Protein AF-G9ZC56-F1 (afdb_monomer_lite)

Radius of gyration: 15.52 Å; chains: 1; bounding box: 36×35×51 Å

Organism: NCBI:txid797473

Structure (mmCIF, N/CA/C/O backbone):
data_AF-G9ZC56-F1
#
_entry.id   AF-G9ZC56-F1
#
loop_
_atom_site.group_PDB
_atom_site.id
_atom_site.type_symbol
_atom_site.label_atom_id
_atom_site.label_alt_id
_atom_site.label_comp_id
_atom_site.label_asym_id
_atom_site.label_entity_id
_atom_site.label_seq_id
_atom_site.pdbx_PDB_ins_code
_atom_site.Cartn_x
_atom_site.Cartn_y
_atom_site.Cartn_z
_atom_site.occupancy
_atom_site.B_iso_or_equiv
_atom_site.auth_seq_id
_atom_site.auth_comp_id
_atom_site.auth_asym_id
_atom_site.auth_atom_id
_atom_site.pdbx_PDB_model_num
ATOM 1 N N . MET A 1 1 ? -3.357 -10.637 0.382 1.00 84.56 1 MET A N 1
ATOM 2 C CA . MET A 1 1 ? -2.691 -9.430 0.891 1.00 84.56 1 MET A CA 1
ATOM 3 C C . MET A 1 1 ? -3.566 -8.723 1.921 1.00 84.56 1 MET A C 1
ATOM 5 O O . MET A 1 1 ? -4.708 -8.397 1.611 1.00 84.56 1 MET A O 1
ATOM 9 N N . TYR A 1 2 ? -3.079 -8.550 3.147 1.00 83.69 2 TYR A N 1
ATOM 10 C CA . TYR A 1 2 ? -3.787 -7.858 4.238 1.00 83.69 2 TYR A CA 1
ATOM 11 C C . TYR A 1 2 ? -2.791 -7.139 5.149 1.00 83.69 2 TYR A C 1
ATOM 13 O O . TYR A 1 2 ? -1.591 -7.355 5.037 1.00 83.69 2 TYR A O 1
ATOM 21 N N . ILE A 1 3 ? -3.277 -6.309 6.067 1.00 83.19 3 ILE A N 1
ATOM 22 C CA . ILE A 1 3 ? -2.453 -5.613 7.064 1.00 83.19 3 ILE A CA 1
ATOM 23 C C . ILE A 1 3 ? -2.855 -6.098 8.456 1.00 83.19 3 ILE A C 1
ATOM 25 O O . ILE A 1 3 ? -4.044 -6.148 8.779 1.00 83.19 3 ILE A O 1
ATOM 29 N N . VAL A 1 4 ? -1.878 -6.453 9.292 1.00 78.81 4 VAL A N 1
ATOM 30 C CA . VAL A 1 4 ? -2.135 -6.775 10.704 1.00 78.81 4 VAL A CA 1
ATOM 31 C C . VAL A 1 4 ? -2.285 -5.475 11.483 1.00 78.81 4 VAL A C 1
ATOM 33 O O . VAL A 1 4 ? -1.416 -4.603 11.445 1.00 78.81 4 VAL A O 1
ATOM 36 N N . LYS A 1 5 ? -3.402 -5.332 12.196 1.00 67.00 5 LYS A N 1
ATOM 37 C CA . LYS A 1 5 ? -3.713 -4.128 12.962 1.00 67.00 5 LYS A CA 1
ATOM 38 C C . LYS A 1 5 ? -2.861 -4.076 14.238 1.00 67.00 5 LYS A C 1
ATOM 40 O O . LYS A 1 5 ? -3.243 -4.650 15.250 1.00 67.00 5 LYS A O 1
ATOM 45 N N . ASN A 1 6 ? -1.751 -3.340 14.201 1.00 60.81 6 ASN A N 1
ATOM 46 C CA . ASN A 1 6 ? -0.929 -2.998 15.373 1.00 60.81 6 ASN A CA 1
ATOM 47 C C . ASN A 1 6 ? -1.071 -1.507 15.730 1.00 60.81 6 ASN A C 1
ATOM 49 O O . ASN A 1 6 ? -0.083 -0.792 15.851 1.00 60.81 6 ASN A O 1
ATOM 53 N N . PHE A 1 7 ? -2.305 -1.007 15.850 1.00 59.94 7 PHE A N 1
ATOM 54 C CA . PHE A 1 7 ? -2.527 0.357 16.339 1.00 59.94 7 PHE A CA 1
ATOM 55 C C . PHE A 1 7 ? -2.753 0.338 17.845 1.00 59.94 7 PHE A C 1
ATOM 57 O O . PHE A 1 7 ? -3.707 -0.287 18.315 1.00 59.94 7 PHE A O 1
ATOM 64 N N . ASP A 1 8 ? -1.932 1.076 18.586 1.00 54.84 8 ASP A N 1
ATOM 65 C CA . ASP A 1 8 ? -2.245 1.416 19.968 1.00 54.84 8 ASP A CA 1
ATOM 66 C C . ASP A 1 8 ? -3.509 2.289 20.020 1.00 54.84 8 ASP A C 1
ATOM 68 O O . ASP A 1 8 ? -3.801 3.067 19.107 1.00 54.84 8 ASP A O 1
ATOM 72 N N . ALA A 1 9 ? -4.273 2.177 21.112 1.00 49.00 9 ALA A N 1
ATOM 73 C CA . ALA A 1 9 ? -5.571 2.836 21.315 1.00 49.00 9 ALA A CA 1
ATOM 74 C C . ALA A 1 9 ? -5.559 4.377 21.148 1.00 49.00 9 ALA A C 1
ATOM 76 O O . ALA A 1 9 ? -6.615 5.000 21.061 1.00 49.00 9 ALA A O 1
ATOM 77 N N . ILE A 1 10 ? -4.374 4.984 21.073 1.00 45.09 10 ILE A N 1
ATOM 78 C CA . ILE A 1 10 ? -4.129 6.420 20.895 1.00 45.09 10 ILE A CA 1
ATOM 79 C C . ILE A 1 10 ? -4.442 6.884 19.453 1.00 45.09 10 ILE A C 1
ATOM 81 O O . ILE A 1 10 ? -4.773 8.047 19.240 1.00 45.09 10 ILE A O 1
ATOM 85 N N . LEU A 1 11 ? -4.450 5.979 18.465 1.00 53.94 11 LEU A N 1
ATOM 86 C CA . LEU A 1 11 ? -4.658 6.300 17.041 1.00 53.94 11 LEU A CA 1
ATOM 87 C C . LEU A 1 11 ? -6.128 6.238 16.579 1.00 53.94 11 LEU A C 1
ATOM 89 O O . LEU A 1 11 ? -6.405 6.358 15.388 1.00 53.94 11 LEU A O 1
ATOM 93 N N . PHE A 1 12 ? -7.092 6.050 17.485 1.00 54.91 12 PHE A N 1
ATOM 94 C CA . PHE A 1 12 ? -8.497 5.775 17.133 1.00 54.91 12 PHE A CA 1
ATOM 95 C C . PHE A 1 12 ? -9.161 6.811 16.190 1.00 54.91 12 PHE A C 1
ATOM 97 O O . PHE A 1 12 ? -9.850 6.393 15.259 1.00 54.91 12 PHE A O 1
ATOM 104 N N . PRO A 1 13 ? -8.942 8.138 16.330 1.00 57.38 13 PRO A N 1
ATOM 105 C CA . PRO A 1 13 ? -9.492 9.121 15.389 1.00 57.38 13 PRO A CA 1
ATOM 106 C C . PRO A 1 13 ? -8.860 9.035 13.991 1.00 57.38 13 PRO A C 1
ATOM 108 O O . PRO A 1 13 ? -9.555 9.166 12.986 1.00 57.38 13 PRO A O 1
ATOM 111 N N . MET A 1 14 ? -7.551 8.770 13.923 1.00 63.97 14 MET A N 1
ATOM 112 C CA . MET A 1 14 ? -6.813 8.589 12.666 1.00 63.97 14 MET A CA 1
ATOM 113 C C . MET A 1 14 ? -7.186 7.273 11.979 1.00 63.97 14 MET A C 1
ATOM 115 O O . MET A 1 14 ? -7.255 7.207 10.754 1.00 63.97 14 MET A O 1
ATOM 119 N N . ALA A 1 15 ? -7.506 6.241 12.763 1.00 67.75 15 ALA A N 1
ATOM 120 C CA . ALA A 1 15 ? -8.012 4.978 12.249 1.00 67.75 15 ALA A CA 1
ATOM 121 C C . ALA A 1 15 ? -9.344 5.161 11.502 1.00 67.75 15 ALA A C 1
ATOM 123 O O . ALA A 1 15 ? -9.521 4.552 10.454 1.00 67.75 15 ALA A O 1
ATOM 124 N N . ASN A 1 16 ? -10.251 6.028 11.968 1.00 74.88 16 ASN A N 1
ATOM 125 C CA . ASN A 1 16 ? -11.492 6.305 11.233 1.00 74.88 16 ASN A CA 1
ATOM 126 C C . ASN A 1 16 ? -11.216 6.998 9.896 1.00 74.88 16 ASN A C 1
ATOM 128 O O . ASN A 1 16 ? -11.748 6.568 8.876 1.00 74.88 16 ASN A O 1
ATOM 132 N N . PHE A 1 17 ? -10.324 7.996 9.871 1.00 81.31 17 PHE A N 1
ATOM 133 C CA . PHE A 1 17 ? -9.919 8.640 8.618 1.00 81.31 17 PHE A CA 1
ATOM 134 C C . PHE A 1 17 ? -9.361 7.621 7.614 1.00 81.31 17 PHE A C 1
ATOM 136 O O . PHE A 1 17 ? -9.774 7.611 6.455 1.00 81.31 17 PHE A O 1
ATOM 143 N N . LEU A 1 18 ? -8.476 6.729 8.070 1.00 82.88 18 LEU A N 1
ATOM 144 C CA . LEU A 1 18 ? -7.904 5.658 7.253 1.00 82.88 18 LEU A CA 1
ATOM 145 C C . LEU A 1 18 ? -8.962 4.700 6.680 1.00 82.88 18 LEU A C 1
ATOM 147 O O . LEU A 1 18 ? -8.798 4.203 5.572 1.00 82.88 18 LEU A O 1
ATOM 151 N N . LEU A 1 19 ? -10.028 4.425 7.433 1.00 84.50 19 LEU A N 1
ATOM 152 C CA . LEU A 1 19 ? -11.068 3.458 7.063 1.00 84.50 19 LEU A CA 1
ATOM 153 C C . LEU A 1 19 ? -12.199 4.055 6.215 1.00 84.50 19 LEU A C 1
ATOM 155 O O . LEU A 1 19 ? -12.881 3.320 5.501 1.00 84.50 19 LEU A O 1
ATOM 159 N N . GLU A 1 20 ? -12.424 5.364 6.305 1.00 85.69 20 GLU A N 1
ATOM 160 C CA . GLU A 1 20 ? -13.492 6.071 5.586 1.00 85.69 20 GLU A CA 1
ATOM 161 C C . GLU A 1 20 ? -12.997 6.730 4.291 1.00 85.69 20 GLU A C 1
ATOM 163 O O . GLU A 1 20 ? -13.796 7.044 3.403 1.00 85.69 20 GLU A O 1
ATOM 168 N N . THR A 1 21 ? -11.682 6.916 4.154 1.00 89.06 21 THR A N 1
ATOM 169 C CA . THR A 1 21 ? -11.077 7.591 3.003 1.00 89.06 21 THR A CA 1
ATOM 170 C C . THR A 1 21 ? -10.657 6.589 1.934 1.00 89.06 21 THR A C 1
ATOM 172 O O . THR A 1 21 ? -9.984 5.595 2.198 1.00 89.06 21 THR A O 1
ATOM 175 N N . LYS A 1 22 ? -11.027 6.876 0.684 1.00 93.44 22 LYS A N 1
ATOM 176 C CA . LYS A 1 22 ? -10.544 6.134 -0.485 1.00 93.44 22 LYS A CA 1
ATOM 177 C C . LYS A 1 22 ? -9.306 6.800 -1.065 1.00 93.44 22 LYS A C 1
ATOM 179 O O . LYS A 1 22 ? -9.230 8.026 -1.084 1.00 93.44 22 LYS A O 1
ATOM 184 N N . TYR A 1 23 ? -8.412 5.985 -1.619 1.00 94.00 23 TYR A N 1
ATOM 185 C CA . TYR A 1 23 ? -7.246 6.433 -2.386 1.00 94.00 23 TYR A CA 1
ATOM 186 C C . TYR A 1 23 ? -6.330 7.374 -1.599 1.00 94.00 23 TYR A C 1
ATOM 188 O O . TYR A 1 23 ? -5.914 8.423 -2.088 1.00 94.00 23 TYR A O 1
ATOM 196 N N . ILE A 1 24 ? -6.034 6.992 -0.361 1.00 93.81 24 ILE A N 1
ATOM 197 C CA . ILE A 1 24 ? -5.149 7.729 0.531 1.00 93.81 24 ILE A CA 1
ATOM 198 C C . ILE A 1 24 ? -3.738 7.695 -0.069 1.00 93.81 24 ILE A C 1
ATOM 200 O O . ILE A 1 24 ? -3.220 6.599 -0.303 1.00 93.81 24 ILE A O 1
ATOM 204 N N . PRO A 1 25 ? -3.109 8.857 -0.313 1.00 94.50 25 PRO A N 1
ATOM 205 C CA . PRO A 1 25 ? -1.721 8.928 -0.742 1.00 94.50 25 PRO A CA 1
ATOM 206 C C . PRO A 1 25 ? -0.783 8.274 0.271 1.00 94.50 25 PRO A C 1
ATOM 208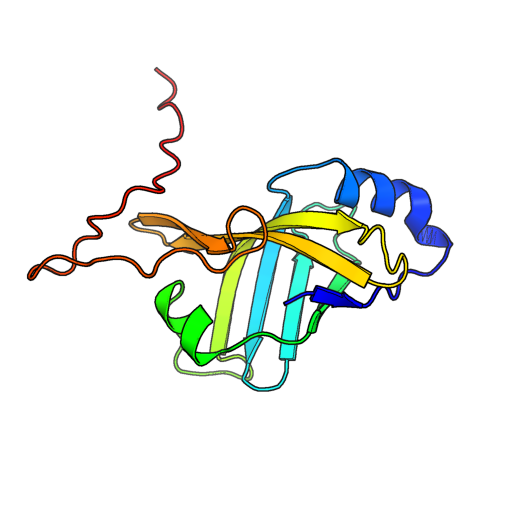 O O . PRO A 1 25 ? -0.823 8.552 1.476 1.00 94.50 25 PRO A O 1
ATOM 211 N N . CYS A 1 26 ? 0.062 7.387 -0.229 1.00 94.81 26 CYS A N 1
ATOM 212 C CA . CYS A 1 26 ? 1.020 6.645 0.562 1.00 94.81 26 CYS A CA 1
ATOM 213 C C . CYS A 1 26 ? 2.299 6.391 -0.233 1.00 94.81 26 CYS A C 1
ATOM 215 O O . CYS A 1 26 ? 2.391 6.658 -1.425 1.00 94.81 26 CYS A O 1
ATOM 217 N N . PHE A 1 27 ? 3.293 5.844 0.442 1.00 94.88 27 PHE A N 1
ATOM 218 C CA . PHE A 1 27 ? 4.558 5.445 -0.133 1.00 94.88 27 PHE A CA 1
ATOM 219 C C . PHE A 1 27 ? 4.825 3.991 0.236 1.00 94.88 27 PHE A C 1
ATOM 221 O O . PHE A 1 27 ? 4.779 3.619 1.414 1.00 94.88 27 PHE A O 1
ATOM 228 N N . CYS A 1 28 ? 5.082 3.169 -0.775 1.00 94.62 28 CYS A N 1
ATOM 229 C CA . CYS A 1 28 ? 5.308 1.741 -0.617 1.00 94.62 28 CYS A CA 1
ATOM 230 C C . CYS A 1 28 ? 6.798 1.412 -0.713 1.00 94.62 28 CYS A C 1
ATOM 232 O O . CYS A 1 28 ? 7.488 1.858 -1.634 1.00 94.62 28 CYS A O 1
ATOM 234 N N . LYS A 1 29 ? 7.279 0.589 0.224 1.00 93.88 29 LYS A N 1
ATOM 235 C CA . LYS A 1 29 ? 8.609 -0.032 0.184 1.00 93.88 29 LYS A CA 1
ATOM 236 C C . LYS A 1 29 ? 8.449 -1.541 0.213 1.00 93.88 29 LYS A C 1
ATOM 238 O O . LYS A 1 29 ? 7.842 -2.071 1.143 1.00 93.88 29 LYS A O 1
ATOM 243 N N . ILE A 1 30 ? 8.975 -2.228 -0.797 1.00 92.69 30 ILE A N 1
ATOM 244 C CA . ILE A 1 30 ? 8.760 -3.672 -0.960 1.00 92.69 30 ILE A CA 1
ATOM 245 C C . ILE A 1 30 ? 10.080 -4.377 -1.250 1.00 92.69 30 ILE A C 1
ATOM 247 O O . ILE A 1 30 ? 10.915 -3.895 -2.016 1.00 92.69 30 ILE A O 1
ATOM 251 N N . ARG A 1 31 ? 10.281 -5.512 -0.589 1.00 91.44 31 ARG A N 1
ATOM 252 C CA . ARG A 1 31 ? 11.362 -6.479 -0.800 1.00 91.44 31 ARG A CA 1
ATOM 253 C C . ARG A 1 31 ? 10.807 -7.889 -0.517 1.00 91.44 31 ARG A C 1
ATOM 255 O O . ARG A 1 31 ? 9.707 -7.982 0.026 1.00 91.44 31 ARG A O 1
ATOM 262 N N . PRO A 1 32 ? 11.534 -8.980 -0.819 1.00 88.94 32 PRO A N 1
ATOM 263 C CA . PRO A 1 32 ? 10.967 -10.335 -0.793 1.00 88.94 32 PRO A CA 1
ATOM 264 C C . PRO A 1 32 ? 10.262 -10.758 0.506 1.00 88.94 32 PRO A C 1
ATOM 266 O O . PRO A 1 32 ? 9.278 -11.484 0.455 1.00 88.94 32 PRO A O 1
ATOM 269 N N . ASP A 1 33 ? 10.738 -10.305 1.665 1.00 90.44 33 ASP A N 1
ATOM 270 C CA . ASP A 1 33 ? 10.219 -10.669 2.991 1.00 90.44 33 ASP A CA 1
ATOM 271 C C . ASP A 1 33 ? 9.429 -9.544 3.679 1.00 90.44 33 ASP A C 1
ATOM 273 O O . ASP A 1 33 ? 9.011 -9.710 4.825 1.00 90.44 33 ASP A O 1
ATOM 277 N N . LYS A 1 34 ? 9.285 -8.369 3.048 1.00 93.75 34 LYS A N 1
ATOM 278 C CA . LYS A 1 34 ? 8.714 -7.194 3.715 1.00 93.75 34 LYS A CA 1
ATOM 279 C C . LYS A 1 34 ? 8.039 -6.230 2.747 1.00 93.75 34 LYS A C 1
ATOM 281 O O . LYS A 1 34 ? 8.644 -5.812 1.761 1.00 93.75 34 LYS A O 1
ATOM 286 N N . PHE A 1 35 ? 6.830 -5.805 3.097 1.00 94.56 35 PHE A N 1
ATOM 287 C CA . PHE A 1 35 ? 6.102 -4.739 2.420 1.00 94.56 35 PHE A CA 1
ATOM 288 C C . PHE A 1 35 ? 5.609 -3.738 3.470 1.00 94.56 35 PHE A C 1
ATOM 290 O O . PHE A 1 35 ? 4.762 -4.052 4.302 1.00 94.56 35 PHE A O 1
ATOM 297 N N . GLU A 1 36 ? 6.162 -2.527 3.428 1.00 94.94 36 GLU A N 1
ATOM 298 C CA . GLU A 1 36 ? 5.743 -1.393 4.246 1.00 94.94 36 GLU A CA 1
ATOM 299 C C . GLU A 1 36 ? 4.938 -0.366 3.443 1.00 94.94 36 GLU A C 1
ATOM 301 O O . GLU A 1 36 ? 5.272 -0.043 2.299 1.00 94.94 36 GLU A O 1
ATOM 306 N N . VAL A 1 37 ? 3.917 0.197 4.088 1.00 93.81 37 VAL A N 1
ATOM 307 C CA . VAL A 1 37 ? 3.148 1.350 3.607 1.00 93.81 37 VAL A CA 1
ATOM 308 C C . VAL A 1 37 ? 3.259 2.466 4.638 1.00 93.81 37 VAL A C 1
ATOM 310 O O . VAL A 1 37 ? 2.841 2.292 5.781 1.00 93.81 37 VAL A O 1
ATOM 313 N N . SER A 1 38 ? 3.798 3.612 4.236 1.00 93.06 38 SER A N 1
ATOM 314 C CA . SER A 1 38 ? 3.802 4.850 5.028 1.00 93.06 38 SER A CA 1
ATOM 315 C C . SER A 1 38 ? 2.928 5.900 4.357 1.00 93.06 38 SER A C 1
ATOM 317 O O . SER A 1 38 ? 2.825 5.910 3.134 1.00 93.06 38 SER A O 1
ATOM 319 N N . PHE A 1 39 ? 2.315 6.801 5.112 1.00 91.19 39 PHE A N 1
ATOM 320 C CA . PHE A 1 39 ? 1.431 7.821 4.543 1.00 91.19 39 PHE A CA 1
ATOM 321 C C . PHE A 1 39 ? 2.166 9.137 4.300 1.00 91.19 39 PHE A C 1
ATOM 323 O O . PHE A 1 39 ? 3.053 9.507 5.061 1.00 91.19 39 PHE A O 1
ATOM 330 N N . THR A 1 40 ? 1.787 9.850 3.238 1.00 85.25 40 THR A N 1
ATOM 331 C CA . THR A 1 40 ? 2.381 11.157 2.888 1.00 85.25 40 THR A CA 1
ATOM 332 C C . THR A 1 40 ? 1.553 12.336 3.405 1.00 85.25 40 THR A C 1
ATOM 334 O O . THR A 1 40 ? 1.817 13.478 3.047 1.00 85.25 40 THR A O 1
ATOM 337 N N . ILE A 1 41 ? 0.500 12.061 4.178 1.00 85.00 41 ILE A N 1
ATOM 338 C CA . ILE A 1 41 ? -0.337 13.069 4.828 1.00 85.00 41 ILE A CA 1
ATOM 339 C C . ILE A 1 41 ? 0.222 13.293 6.231 1.00 85.00 41 ILE A C 1
ATOM 341 O O . ILE A 1 41 ? 0.320 12.328 6.986 1.00 85.00 41 ILE A O 1
ATOM 345 N N . ASP A 1 42 ? 0.494 14.548 6.596 1.00 82.44 42 ASP A N 1
ATOM 346 C CA . ASP A 1 42 ? 1.103 14.939 7.879 1.00 82.44 42 ASP A CA 1
ATOM 347 C C . ASP A 1 42 ? 0.429 14.279 9.092 1.00 82.44 42 ASP A C 1
ATOM 349 O O . ASP A 1 42 ? 1.087 13.769 9.989 1.00 82.44 42 ASP A O 1
ATOM 353 N N . SER A 1 43 ? -0.906 14.197 9.108 1.00 80.06 43 SER A N 1
ATOM 354 C CA . SER A 1 43 ? -1.645 13.590 10.224 1.00 80.06 43 SER A CA 1
ATOM 355 C C . SER A 1 43 ? -1.465 12.075 10.366 1.00 80.06 43 SER A C 1
ATOM 357 O O . SER A 1 43 ? -2.020 11.495 11.291 1.00 80.06 43 SER A O 1
ATOM 359 N N . LEU A 1 44 ? -0.787 11.416 9.429 1.00 81.62 44 LEU A N 1
ATOM 360 C CA . LEU A 1 44 ? -0.580 9.969 9.381 1.00 81.62 44 LEU A CA 1
ATOM 361 C C . LEU A 1 44 ? 0.903 9.597 9.230 1.00 81.62 44 LEU A C 1
ATOM 363 O O . LEU A 1 44 ? 1.205 8.417 9.060 1.00 81.62 44 LEU A O 1
ATOM 367 N N . GLU A 1 45 ? 1.823 10.566 9.266 1.00 80.31 45 GLU A N 1
ATOM 368 C CA . GLU A 1 45 ? 3.241 10.353 8.937 1.00 80.31 45 GLU A CA 1
ATOM 369 C C . GLU A 1 45 ? 3.944 9.361 9.881 1.00 80.31 45 GLU A C 1
ATOM 371 O O . GLU A 1 45 ? 4.848 8.635 9.471 1.00 80.31 45 GLU A O 1
ATOM 376 N N . GLU A 1 46 ? 3.486 9.273 11.134 1.00 81.69 46 GLU A N 1
ATOM 377 C CA . GLU A 1 46 ? 4.009 8.337 12.138 1.00 81.69 46 GLU A CA 1
ATOM 378 C C . GLU A 1 46 ? 3.493 6.899 11.948 1.00 81.69 46 GLU A C 1
ATOM 380 O O . GLU A 1 46 ? 3.962 5.968 12.608 1.00 81.69 46 GLU A O 1
ATOM 385 N N . ILE A 1 47 ? 2.523 6.690 11.054 1.00 83.94 47 ILE A N 1
ATOM 386 C CA . ILE A 1 47 ? 1.917 5.385 10.814 1.00 83.94 47 ILE A CA 1
ATOM 387 C C . ILE A 1 47 ? 2.661 4.657 9.694 1.00 83.94 47 ILE A C 1
ATOM 389 O O . ILE A 1 47 ? 2.642 5.064 8.531 1.00 83.94 47 ILE A O 1
ATOM 393 N N . VAL A 1 48 ? 3.222 3.498 10.041 1.00 88.69 48 VAL A N 1
ATOM 394 C CA . VAL A 1 48 ? 3.770 2.533 9.084 1.00 88.69 48 VAL A CA 1
ATOM 395 C C . VAL A 1 48 ? 3.019 1.216 9.217 1.00 88.69 48 VAL A C 1
ATOM 397 O O . VAL A 1 48 ? 2.961 0.621 10.294 1.00 88.69 48 VAL A O 1
ATOM 400 N N . LEU A 1 49 ? 2.436 0.752 8.116 1.00 90.12 49 LEU A N 1
ATOM 401 C CA . LEU A 1 49 ? 1.691 -0.500 8.052 1.00 90.12 49 LEU A CA 1
ATOM 402 C C . LEU A 1 49 ? 2.555 -1.599 7.438 1.00 90.12 49 LEU A C 1
ATOM 404 O O . LEU A 1 49 ? 3.186 -1.381 6.406 1.00 90.12 49 LEU A O 1
ATOM 408 N N . SER A 1 50 ? 2.543 -2.784 8.055 1.00 92.00 50 SER A N 1
ATOM 409 C CA . SER A 1 50 ? 3.114 -4.004 7.471 1.00 92.00 50 SER A CA 1
ATOM 410 C C . SER A 1 50 ? 2.040 -4.741 6.687 1.00 92.00 50 SER A C 1
ATOM 412 O O . SER A 1 50 ? 0.960 -5.026 7.218 1.00 92.00 50 SER A O 1
ATOM 414 N N . VAL A 1 51 ? 2.336 -5.038 5.429 1.00 93.19 51 VAL A N 1
ATOM 415 C CA . VAL A 1 51 ? 1.474 -5.811 4.544 1.00 93.19 51 VAL A CA 1
ATOM 416 C C . VAL A 1 51 ? 1.964 -7.255 4.512 1.00 93.19 51 VAL A C 1
ATOM 418 O O . VAL A 1 51 ? 3.120 -7.537 4.211 1.00 93.19 51 VAL A O 1
ATOM 421 N N . GLU A 1 52 ? 1.048 -8.175 4.780 1.00 92.44 52 GLU A N 1
ATOM 422 C CA . GLU A 1 52 ? 1.278 -9.614 4.840 1.00 92.44 52 GLU A CA 1
ATOM 423 C C . GLU A 1 52 ? 0.639 -10.330 3.641 1.00 92.44 52 GLU A C 1
ATOM 425 O O . GLU A 1 52 ? -0.340 -9.856 3.043 1.00 92.44 52 GLU A O 1
ATOM 430 N N . ASN A 1 53 ? 1.154 -11.523 3.324 1.00 90.00 53 ASN A N 1
ATOM 431 C CA . ASN A 1 53 ? 0.672 -12.388 2.239 1.00 90.00 53 ASN A CA 1
ATOM 432 C C . ASN A 1 53 ? 0.562 -11.652 0.893 1.00 90.00 53 ASN A C 1
ATOM 434 O O . ASN A 1 53 ? -0.504 -11.645 0.258 1.00 90.00 53 ASN A O 1
ATOM 438 N N . PHE A 1 54 ? 1.646 -10.984 0.503 1.00 90.75 54 PHE A N 1
ATOM 439 C CA . PHE A 1 54 ? 1.831 -10.421 -0.829 1.00 90.75 54 PHE A CA 1
ATOM 440 C C . PHE A 1 54 ? 2.713 -11.349 -1.672 1.00 90.75 54 PHE A C 1
ATOM 442 O O . PHE A 1 54 ? 3.581 -12.043 -1.148 1.00 90.75 54 PHE A O 1
ATOM 449 N N . GLU A 1 55 ? 2.480 -11.360 -2.980 1.00 88.44 55 GLU A N 1
ATOM 450 C CA . GLU A 1 55 ? 3.302 -12.079 -3.955 1.00 88.44 55 GLU A CA 1
ATOM 451 C C . GLU A 1 55 ? 4.165 -11.050 -4.690 1.00 88.44 55 GLU A C 1
ATOM 453 O O . GLU A 1 55 ? 3.626 -10.252 -5.459 1.00 88.44 55 GLU A O 1
ATOM 458 N N . LEU A 1 56 ? 5.477 -11.022 -4.418 1.00 86.62 56 LEU A N 1
ATOM 459 C CA . LEU A 1 56 ? 6.376 -10.031 -5.019 1.00 86.62 56 LEU A CA 1
ATOM 460 C C . LEU A 1 56 ? 6.362 -10.134 -6.544 1.00 86.62 56 LEU A C 1
ATOM 462 O O . LEU A 1 56 ? 6.067 -9.135 -7.183 1.00 86.62 56 LEU A O 1
ATOM 466 N N . ASP A 1 57 ? 6.542 -11.337 -7.093 1.00 83.75 57 ASP A N 1
ATOM 467 C CA . ASP A 1 57 ? 6.545 -11.599 -8.539 1.00 83.75 57 ASP A CA 1
ATOM 468 C C . ASP A 1 57 ? 5.307 -11.023 -9.247 1.00 83.75 57 ASP A C 1
ATOM 470 O O . ASP A 1 57 ? 5.406 -10.497 -10.350 1.00 83.75 57 ASP A O 1
ATOM 474 N N . ARG A 1 58 ? 4.138 -11.049 -8.589 1.00 84.56 58 ARG A N 1
ATOM 475 C CA . ARG A 1 58 ? 2.929 -10.402 -9.114 1.00 84.56 58 ARG A CA 1
ATOM 476 C C . ARG A 1 58 ? 3.012 -8.886 -9.052 1.00 84.56 58 ARG A C 1
ATOM 478 O O . ARG A 1 58 ? 2.587 -8.218 -9.980 1.00 84.56 58 ARG A O 1
ATOM 485 N N . LEU A 1 59 ? 3.513 -8.320 -7.957 1.00 84.81 59 LEU A N 1
ATOM 486 C CA . LEU A 1 59 ? 3.636 -6.867 -7.808 1.00 84.81 59 LEU A CA 1
ATOM 487 C C . LEU A 1 59 ? 4.594 -6.259 -8.843 1.00 84.81 59 LEU A C 1
ATOM 489 O O . LEU A 1 59 ? 4.330 -5.153 -9.313 1.00 84.81 59 LEU A O 1
ATOM 493 N N . GLU A 1 60 ? 5.637 -6.988 -9.245 1.00 81.94 60 GLU A N 1
ATOM 494 C CA . GLU A 1 60 ? 6.600 -6.563 -10.276 1.00 81.94 60 GLU A CA 1
ATOM 495 C C . GLU A 1 60 ? 5.955 -6.325 -11.654 1.00 81.94 60 GLU A C 1
ATOM 497 O O . GLU A 1 60 ? 6.471 -5.545 -12.452 1.00 81.94 60 GLU A O 1
ATOM 502 N N . GLU A 1 61 ? 4.785 -6.912 -11.925 1.00 77.81 61 GLU A N 1
ATOM 503 C CA . GLU A 1 61 ? 4.019 -6.656 -13.153 1.00 77.81 61 GLU A CA 1
ATOM 504 C C . GLU A 1 61 ? 3.408 -5.241 -13.187 1.00 77.81 61 GLU A C 1
ATOM 506 O O . GLU A 1 61 ? 3.089 -4.711 -14.255 1.00 77.81 61 GLU A O 1
ATOM 511 N N . TYR A 1 62 ? 3.228 -4.612 -12.021 1.00 75.88 62 TYR A N 1
ATOM 512 C CA . TYR A 1 62 ? 2.544 -3.322 -11.886 1.00 75.88 62 TYR A CA 1
ATOM 513 C C . TYR A 1 62 ? 3.495 -2.156 -11.639 1.00 75.88 62 TYR A C 1
ATOM 515 O O . TYR A 1 62 ? 3.109 -1.011 -11.893 1.00 75.88 62 TYR A O 1
ATOM 523 N N . VAL A 1 63 ? 4.703 -2.431 -11.147 1.00 75.06 63 VAL A N 1
ATOM 524 C CA . VAL A 1 63 ? 5.698 -1.418 -10.797 1.00 75.06 63 VAL A CA 1
ATOM 525 C C . VAL A 1 63 ? 7.107 -1.919 -11.121 1.00 75.06 63 VAL A C 1
ATOM 527 O O . VAL A 1 63 ? 7.464 -3.033 -10.737 1.00 75.06 63 VAL A O 1
ATOM 530 N N . PRO A 1 64 ? 7.933 -1.114 -11.813 1.00 67.56 64 PRO A N 1
ATOM 531 C CA . PRO A 1 64 ? 9.293 -1.517 -12.126 1.00 67.56 64 PRO A CA 1
ATOM 53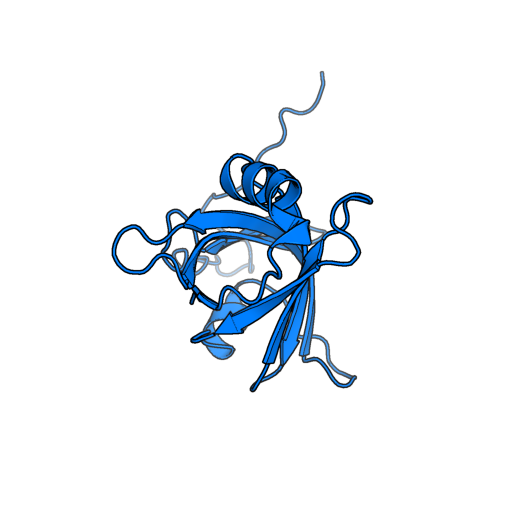2 C C . PRO A 1 64 ? 10.115 -1.706 -10.848 1.00 67.56 64 PRO A C 1
ATOM 534 O O . PRO A 1 64 ? 10.134 -0.848 -9.961 1.00 67.56 64 PRO A O 1
ATOM 537 N N . VAL A 1 65 ? 10.840 -2.822 -10.784 1.00 68.88 65 VAL A N 1
ATOM 538 C CA . VAL A 1 65 ? 11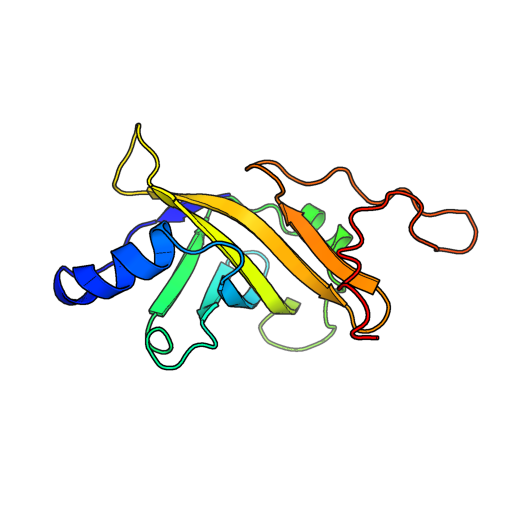.812 -3.096 -9.724 1.00 68.88 65 VAL A CA 1
ATOM 539 C C . VAL A 1 65 ? 13.039 -2.214 -9.921 1.00 68.88 65 VAL A C 1
ATOM 541 O O . VAL A 1 65 ? 13.672 -2.209 -10.980 1.00 68.88 65 VAL A O 1
ATOM 544 N N . GLY A 1 66 ? 13.397 -1.464 -8.885 1.00 61.91 66 GLY A N 1
ATOM 545 C CA . GLY A 1 66 ? 14.642 -0.717 -8.837 1.00 61.91 66 GLY A CA 1
ATOM 546 C C . GLY A 1 66 ? 15.836 -1.657 -8.672 1.00 61.91 66 GLY A C 1
ATOM 547 O O . GLY A 1 66 ? 15.870 -2.503 -7.780 1.00 61.91 66 GLY A O 1
ATOM 548 N N . VAL A 1 67 ? 16.862 -1.482 -9.503 1.00 47.53 67 VAL A N 1
ATOM 549 C CA . VAL A 1 67 ? 18.150 -2.172 -9.349 1.00 47.53 67 VAL A CA 1
ATOM 550 C C . VAL A 1 67 ? 19.059 -1.374 -8.409 1.00 47.53 67 VAL A C 1
ATOM 552 O O . VAL A 1 67 ? 19.725 -0.429 -8.825 1.00 47.53 67 VAL A O 1
ATOM 555 N N . GLY A 1 68 ? 19.094 -1.773 -7.132 1.00 50.03 68 GLY A N 1
ATOM 556 C CA . GLY A 1 68 ? 20.053 -1.291 -6.126 1.00 50.03 68 GLY A CA 1
ATOM 557 C C . GLY A 1 68 ? 19.412 -0.743 -4.844 1.00 50.03 68 GLY A C 1
ATOM 558 O O . GLY A 1 68 ? 18.541 0.116 -4.893 1.00 50.03 68 GLY A O 1
ATOM 559 N N . GLY A 1 69 ? 19.882 -1.214 -3.681 1.00 63.84 69 GLY A N 1
ATOM 560 C CA . GLY A 1 69 ? 19.389 -0.805 -2.356 1.00 63.84 69 GLY A CA 1
ATOM 561 C C . GLY A 1 69 ? 18.917 -1.983 -1.494 1.00 63.84 69 GLY A C 1
ATOM 562 O O . GLY A 1 69 ? 19.032 -3.140 -1.885 1.00 63.84 69 GLY A O 1
ATOM 563 N N . GLN A 1 70 ? 18.405 -1.695 -0.290 1.00 74.31 70 GLN A N 1
ATOM 564 C CA . GLN A 1 70 ? 17.829 -2.714 0.608 1.00 74.31 70 GLN A CA 1
ATOM 565 C C . GLN A 1 70 ? 16.417 -3.149 0.176 1.00 74.31 70 GLN A C 1
ATOM 567 O O . GLN A 1 70 ? 15.964 -4.230 0.560 1.00 74.31 70 GLN A O 1
ATOM 572 N N . TRP A 1 71 ? 15.727 -2.307 -0.596 1.00 76.44 71 TRP A N 1
ATOM 573 C CA . TRP A 1 71 ? 14.375 -2.549 -1.081 1.00 76.44 71 TRP A CA 1
ATOM 574 C C . TRP A 1 71 ? 14.355 -2.585 -2.601 1.00 76.44 71 TRP A C 1
ATOM 576 O O . TRP A 1 71 ? 15.156 -1.920 -3.253 1.00 76.44 71 TRP A O 1
ATOM 586 N N . TRP A 1 72 ? 13.459 -3.403 -3.134 1.00 84.31 72 TRP A N 1
ATOM 587 C CA . TRP A 1 72 ? 13.344 -3.687 -4.560 1.00 84.31 72 TRP A CA 1
ATOM 588 C C . TRP A 1 72 ? 12.368 -2.716 -5.219 1.00 84.31 72 TRP A C 1
ATOM 590 O O . TRP A 1 72 ? 12.569 -2.305 -6.354 1.00 84.31 72 TRP A O 1
ATOM 600 N N . ILE A 1 73 ? 11.343 -2.284 -4.485 1.00 84.81 73 ILE A N 1
ATOM 601 C CA . ILE A 1 73 ? 10.376 -1.293 -4.951 1.00 84.81 73 ILE A CA 1
ATOM 602 C C . ILE A 1 73 ? 10.326 -0.138 -3.956 1.00 84.81 73 ILE A C 1
ATOM 604 O O . ILE A 1 73 ? 10.226 -0.345 -2.744 1.00 84.81 73 ILE A O 1
ATOM 608 N N . TYR A 1 74 ? 10.354 1.071 -4.509 1.00 90.19 74 TYR A N 1
ATOM 609 C CA . TYR A 1 74 ? 10.067 2.339 -3.851 1.00 90.19 74 TYR A CA 1
ATOM 610 C C . TYR A 1 74 ? 9.086 3.088 -4.743 1.00 90.19 74 TYR A C 1
ATOM 612 O O . TYR A 1 74 ? 9.429 3.383 -5.890 1.00 90.19 74 TYR A O 1
ATOM 620 N N . ASN A 1 75 ? 7.871 3.359 -4.273 1.00 91.88 75 ASN A N 1
ATOM 621 C CA . ASN A 1 75 ? 6.869 3.935 -5.162 1.00 91.88 75 ASN A CA 1
ATOM 622 C C . ASN A 1 75 ? 5.831 4.799 -4.437 1.00 91.88 75 ASN A C 1
ATOM 624 O O . ASN A 1 75 ? 5.263 4.383 -3.423 1.00 91.88 75 ASN A O 1
ATOM 628 N N . ASP A 1 76 ? 5.559 5.978 -4.999 1.00 94.00 76 ASP A N 1
ATOM 629 C CA . ASP A 1 76 ? 4.406 6.800 -4.632 1.00 94.00 76 ASP A CA 1
ATOM 630 C C . ASP A 1 76 ? 3.128 6.069 -5.028 1.00 94.00 76 ASP A C 1
ATOM 632 O O . ASP A 1 76 ? 2.965 5.639 -6.162 1.00 94.00 76 ASP A O 1
ATOM 636 N N . SER A 1 77 ? 2.220 5.888 -4.085 1.00 94.50 77 SER A N 1
ATOM 637 C CA . SER A 1 77 ? 1.086 4.981 -4.221 1.00 94.50 77 SER A CA 1
ATOM 638 C C . SER A 1 77 ? -0.194 5.617 -3.693 1.00 94.50 77 SER A C 1
ATOM 640 O O . SER A 1 77 ? -0.175 6.608 -2.961 1.00 94.50 77 SER A O 1
ATOM 642 N N . ILE A 1 78 ? -1.326 5.020 -4.044 1.00 95.81 78 ILE A N 1
ATOM 643 C CA . ILE A 1 78 ? -2.611 5.294 -3.398 1.00 95.81 78 ILE A CA 1
ATOM 644 C C . ILE A 1 78 ? -3.207 3.993 -2.888 1.00 95.81 78 ILE A C 1
ATOM 646 O O . ILE A 1 78 ? -3.172 2.972 -3.579 1.00 95.81 78 ILE A O 1
ATOM 650 N N . ILE A 1 79 ? -3.780 4.040 -1.688 1.00 95.56 79 ILE A N 1
ATOM 651 C CA . ILE A 1 79 ? -4.350 2.865 -1.032 1.00 95.56 79 ILE A CA 1
ATOM 652 C C . ILE A 1 79 ? -5.749 3.147 -0.482 1.00 95.56 79 ILE A C 1
ATOM 654 O O . ILE A 1 79 ? -6.034 4.218 0.052 1.00 95.56 79 ILE A O 1
ATOM 658 N N . THR A 1 80 ? -6.632 2.163 -0.591 1.00 94.44 80 THR A N 1
ATOM 659 C CA . THR A 1 80 ? -7.911 2.124 0.124 1.00 94.44 80 THR A CA 1
ATOM 660 C C . THR A 1 80 ? -7.897 0.907 1.036 1.00 94.44 80 THR A C 1
ATOM 662 O O . THR A 1 80 ? -7.708 -0.216 0.562 1.00 94.44 80 THR A O 1
ATOM 665 N N . ILE A 1 81 ? -8.128 1.111 2.332 1.00 92.75 81 ILE A N 1
ATOM 666 C CA . ILE A 1 81 ? -8.173 0.039 3.332 1.00 92.75 81 ILE A CA 1
ATOM 667 C C . ILE A 1 81 ? -9.525 0.003 4.031 1.00 92.75 81 ILE A C 1
ATOM 669 O O . ILE A 1 81 ? -10.205 1.015 4.162 1.00 92.75 81 ILE A O 1
ATOM 673 N N . LYS A 1 82 ? -9.924 -1.179 4.492 1.00 89.00 82 LYS A N 1
ATOM 674 C CA . LYS A 1 82 ? -11.147 -1.361 5.281 1.00 89.00 82 LYS A CA 1
ATOM 675 C C . LYS A 1 82 ? -10.937 -2.392 6.382 1.00 89.00 82 LYS A C 1
ATOM 677 O O . LYS A 1 82 ? -10.040 -3.230 6.300 1.00 89.00 82 LYS A O 1
ATOM 682 N N .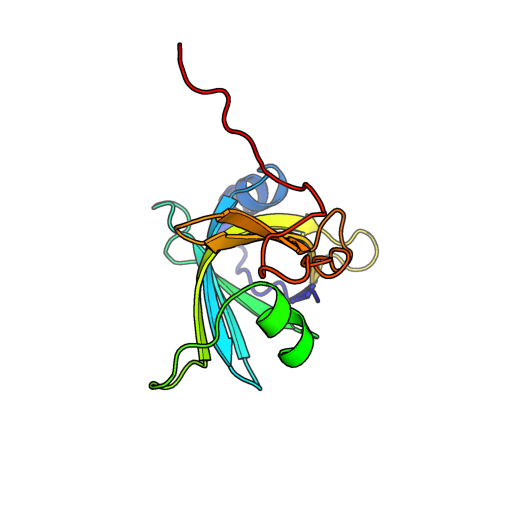 LEU A 1 83 ? -11.797 -2.370 7.394 1.00 87.06 83 LEU A N 1
ATOM 683 C CA . LEU A 1 83 ? -11.842 -3.425 8.405 1.00 87.06 83 LEU A CA 1
ATOM 684 C C . LEU A 1 83 ? -12.326 -4.734 7.779 1.00 87.06 83 LEU A C 1
ATOM 686 O O . LEU A 1 83 ? -13.292 -4.748 7.011 1.00 87.06 83 LEU A O 1
ATOM 690 N N . ASN A 1 84 ? -11.699 -5.843 8.158 1.00 85.00 84 ASN A N 1
ATOM 691 C CA . ASN A 1 84 ? -12.269 -7.152 7.889 1.00 85.00 84 ASN A CA 1
ATOM 692 C C . ASN A 1 84 ? -13.392 -7.430 8.900 1.00 85.00 84 ASN A C 1
ATOM 694 O O . ASN A 1 84 ? -13.176 -7.456 10.111 1.00 85.00 84 ASN A O 1
ATOM 698 N N . MET A 1 85 ? -14.601 -7.663 8.392 1.00 83.50 85 MET A N 1
ATOM 699 C CA . MET A 1 85 ? -15.790 -7.884 9.224 1.00 83.50 85 MET A CA 1
ATOM 700 C C . MET A 1 85 ? -15.765 -9.215 9.988 1.00 83.50 85 MET A C 1
ATOM 702 O O . MET A 1 85 ? -16.428 -9.342 11.013 1.00 83.50 85 MET A O 1
ATOM 706 N N . ASN A 1 86 ? -15.001 -10.198 9.507 1.00 86.50 86 ASN A N 1
ATOM 707 C CA . ASN A 1 86 ? -14.854 -11.509 10.141 1.00 86.50 86 ASN A CA 1
ATOM 708 C C . ASN A 1 86 ? -13.689 -11.539 11.144 1.00 86.50 86 ASN A C 1
ATOM 710 O O . ASN A 1 86 ? -13.662 -12.395 12.026 1.00 86.50 86 ASN A O 1
ATOM 714 N N . ASN A 1 87 ? -12.724 -10.624 11.016 1.00 82.88 87 ASN A N 1
ATOM 715 C CA . ASN A 1 87 ? -11.577 -10.499 11.906 1.00 82.88 87 ASN A CA 1
ATOM 716 C C . ASN A 1 87 ? -11.153 -9.021 12.056 1.00 82.88 87 ASN A C 1
ATOM 718 O O . ASN A 1 87 ? -10.333 -8.530 11.284 1.00 82.88 87 ASN A O 1
ATOM 722 N N . PRO A 1 88 ? -11.647 -8.302 13.078 1.00 77.06 88 PRO A N 1
ATOM 723 C CA . PRO A 1 88 ? -11.336 -6.882 13.286 1.00 77.06 88 PRO A CA 1
ATOM 724 C C . PRO A 1 88 ? -9.858 -6.563 13.578 1.00 77.06 88 PRO A C 1
ATOM 726 O O . PRO A 1 88 ? -9.482 -5.388 13.612 1.00 77.06 88 PRO A O 1
ATOM 729 N N . SER A 1 89 ? -9.027 -7.585 13.809 1.00 80.88 89 SER A N 1
ATOM 730 C CA . SER A 1 89 ? -7.577 -7.450 13.998 1.00 80.88 89 SER A CA 1
ATOM 731 C C . SER A 1 89 ? -6.800 -7.387 12.679 1.00 80.88 89 SER A C 1
ATOM 733 O O . SER A 1 89 ? -5.581 -7.213 12.704 1.00 80.88 89 SER A O 1
ATOM 735 N N . ILE A 1 90 ? -7.470 -7.515 11.531 1.00 85.94 90 ILE A N 1
ATOM 736 C CA . ILE A 1 90 ? -6.856 -7.344 10.211 1.00 85.94 90 ILE A CA 1
ATOM 737 C C . ILE A 1 90 ? -7.583 -6.266 9.404 1.00 85.94 90 ILE A C 1
ATOM 739 O O . ILE A 1 90 ? -8.800 -6.077 9.507 1.00 85.94 90 ILE A O 1
ATOM 743 N N . LEU A 1 91 ? -6.816 -5.565 8.578 1.00 89.12 91 LEU A N 1
ATOM 744 C CA . LEU A 1 91 ? -7.326 -4.661 7.560 1.00 89.12 91 LEU A CA 1
ATOM 745 C C . LEU A 1 91 ? -7.161 -5.295 6.184 1.00 89.12 91 LEU A C 1
ATOM 747 O O . LEU A 1 91 ? -6.126 -5.888 5.874 1.00 89.12 91 LEU A O 1
ATOM 751 N N . GLU A 1 92 ? -8.176 -5.138 5.349 1.00 91.62 92 GLU A N 1
ATOM 752 C CA . GLU A 1 92 ? -8.135 -5.545 3.951 1.00 91.62 92 GLU A CA 1
ATOM 753 C C . GLU A 1 92 ? -7.714 -4.361 3.089 1.00 91.62 92 GLU A C 1
ATOM 755 O O . GLU A 1 92 ? -8.216 -3.249 3.264 1.00 91.62 92 GLU A O 1
ATOM 760 N N . ILE A 1 93 ? -6.829 -4.619 2.130 1.00 93.81 93 ILE A N 1
ATOM 761 C CA . ILE A 1 93 ? -6.507 -3.666 1.071 1.00 93.81 93 ILE A CA 1
ATOM 762 C C . ILE A 1 93 ? -7.560 -3.847 -0.018 1.00 93.81 93 ILE A C 1
ATOM 764 O O . ILE A 1 93 ? -7.622 -4.897 -0.655 1.00 93.81 93 ILE A O 1
ATOM 768 N N . LEU A 1 94 ? -8.422 -2.846 -0.187 1.00 94.12 94 LEU A N 1
ATOM 769 C CA . LEU A 1 94 ? -9.460 -2.853 -1.213 1.00 94.12 94 LEU A CA 1
ATOM 770 C C . LEU A 1 94 ? -8.901 -2.381 -2.552 1.00 94.12 94 LEU A C 1
ATOM 772 O O . LEU A 1 94 ? -9.179 -2.984 -3.579 1.00 94.12 94 LEU A O 1
ATOM 776 N N . ASP A 1 95 ? -8.093 -1.330 -2.540 1.00 94.69 95 ASP A N 1
ATOM 777 C CA . ASP A 1 95 ? -7.457 -0.812 -3.741 1.00 94.69 95 ASP A CA 1
ATOM 778 C C . ASP A 1 95 ? -6.007 -0.443 -3.430 1.00 94.69 95 ASP A C 1
ATOM 780 O O . ASP A 1 95 ? -5.725 0.101 -2.361 1.00 94.69 95 ASP A O 1
ATOM 784 N N . LEU A 1 96 ? -5.105 -0.718 -4.366 1.00 95.00 96 LEU A N 1
ATOM 785 C CA . LEU A 1 96 ? -3.707 -0.299 -4.329 1.00 95.00 96 LEU A CA 1
ATOM 786 C C . LEU A 1 96 ? -3.264 0.012 -5.754 1.00 95.00 96 LEU A C 1
ATOM 788 O O . LEU A 1 96 ? -3.335 -0.864 -6.621 1.00 95.00 96 LEU A O 1
ATOM 792 N N . ALA A 1 97 ? -2.788 1.232 -5.985 1.00 92.88 97 ALA A N 1
ATOM 793 C CA . ALA A 1 97 ? -2.143 1.604 -7.237 1.00 92.88 97 ALA A CA 1
ATOM 794 C C . ALA A 1 97 ? -0.771 2.223 -7.002 1.00 92.88 97 ALA A C 1
ATOM 796 O O . ALA A 1 97 ? -0.590 3.007 -6.071 1.00 92.88 97 ALA A O 1
ATOM 797 N N . PHE A 1 98 ? 0.147 1.894 -7.903 1.00 91.06 98 PHE A N 1
ATOM 798 C CA . PHE A 1 98 ? 1.495 2.436 -7.990 1.00 91.06 98 PHE A CA 1
ATOM 799 C C . PHE A 1 98 ? 1.533 3.572 -9.011 1.00 91.06 98 PHE A C 1
ATOM 801 O O . PHE A 1 98 ? 0.881 3.488 -10.055 1.00 91.06 98 PHE A O 1
ATOM 808 N N . PHE A 1 99 ? 2.261 4.645 -8.726 1.00 88.44 99 PHE A N 1
ATOM 809 C CA . PHE A 1 99 ? 2.464 5.730 -9.674 1.00 88.44 99 PHE A CA 1
ATOM 810 C C . PHE A 1 99 ? 3.550 5.366 -10.684 1.00 88.44 99 PHE A C 1
ATOM 812 O O . PHE A 1 99 ? 4.673 5.004 -10.322 1.00 88.44 99 PHE A O 1
ATOM 819 N N . ASP A 1 100 ? 3.219 5.532 -11.959 1.00 84.75 100 ASP A N 1
ATOM 820 C CA . ASP A 1 100 ? 4.151 5.500 -13.075 1.00 84.75 100 ASP A CA 1
ATOM 821 C C . ASP A 1 100 ? 4.165 6.878 -13.771 1.00 84.75 100 ASP A C 1
ATOM 823 O O . ASP A 1 100 ? 3.097 7.407 -14.095 1.00 84.75 100 ASP A O 1
ATOM 827 N N . PRO A 1 101 ? 5.337 7.482 -14.039 1.00 77.69 101 PRO A N 1
ATOM 828 C CA . PRO A 1 101 ? 5.419 8.808 -14.657 1.00 77.69 101 PRO A CA 1
ATOM 829 C C . PRO A 1 101 ? 4.789 8.923 -16.053 1.00 77.69 101 PRO A C 1
ATOM 831 O O . PRO A 1 101 ? 4.404 10.020 -16.458 1.00 77.69 101 PRO A O 1
ATOM 834 N N . TYR A 1 102 ? 4.702 7.823 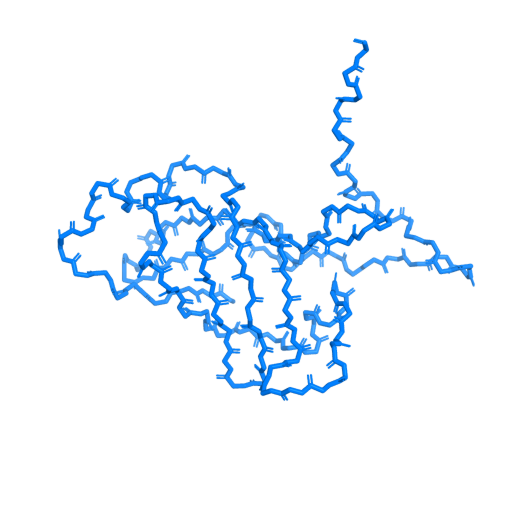-16.802 1.00 75.31 102 TYR A N 1
ATOM 835 C CA . TYR A 1 102 ? 4.186 7.794 -18.172 1.00 75.31 102 TYR A CA 1
ATOM 836 C C . TYR A 1 102 ? 2.730 7.330 -18.233 1.00 75.31 102 TYR A C 1
ATOM 838 O O . TYR A 1 102 ? 1.972 7.773 -19.099 1.00 75.31 102 TYR A O 1
ATOM 846 N N . LEU A 1 103 ? 2.331 6.444 -17.321 1.00 74.38 103 LEU A N 1
ATOM 847 C CA . LEU A 1 103 ? 1.017 5.797 -17.335 1.00 74.38 103 LEU A CA 1
ATOM 848 C C . LEU A 1 103 ? 0.060 6.331 -16.261 1.00 74.38 103 LEU A C 1
ATOM 850 O O . LEU A 1 103 ? -1.153 6.140 -16.371 1.00 74.38 103 LEU A O 1
ATOM 854 N N . GLY A 1 104 ? 0.581 7.035 -15.257 1.00 82.94 104 GLY A N 1
ATOM 855 C CA . GLY A 1 104 ? -0.164 7.476 -14.086 1.00 82.94 104 GLY A CA 1
ATOM 856 C C . GLY A 1 104 ? -0.379 6.339 -13.086 1.00 82.94 104 GLY A C 1
ATOM 857 O O . GLY A 1 104 ? 0.498 5.509 -12.862 1.00 82.94 104 GLY A O 1
ATOM 858 N N . TRP A 1 105 ? -1.552 6.311 -12.453 1.00 86.06 105 TRP A N 1
ATOM 859 C CA . TRP A 1 105 ? -1.880 5.318 -11.428 1.00 86.06 105 TRP A CA 1
ATOM 860 C C . TRP A 1 105 ? -2.166 3.943 -12.029 1.00 86.06 105 TRP A C 1
ATOM 862 O O . TRP A 1 105 ? -3.118 3.765 -12.790 1.00 86.06 105 TRP A O 1
ATOM 872 N N . CYS A 1 106 ? -1.368 2.967 -11.622 1.00 85.25 106 CYS A N 1
ATOM 873 C CA . CYS A 1 106 ? -1.403 1.599 -12.100 1.00 85.25 106 CYS A CA 1
ATOM 874 C C . CYS A 1 106 ? -1.900 0.665 -10.995 1.00 85.25 106 CYS A C 1
ATOM 876 O O . CYS A 1 106 ? -1.196 0.433 -10.014 1.00 85.25 106 CYS A O 1
ATOM 878 N N . TRP A 1 107 ? -3.115 0.135 -11.140 1.00 88.19 107 TRP A N 1
ATOM 879 C CA . TRP A 1 107 ? -3.734 -0.725 -10.129 1.00 88.19 107 TRP A CA 1
ATOM 880 C C . TRP A 1 107 ? -3.039 -2.078 -10.036 1.00 88.19 107 TRP A C 1
ATOM 882 O O . TRP A 1 107 ? -3.064 -2.840 -10.994 1.00 88.19 107 TRP A O 1
ATOM 892 N N . ALA A 1 108 ? -2.486 -2.382 -8.865 1.00 89.69 108 ALA A N 1
ATOM 893 C CA . ALA A 1 108 ? -2.059 -3.727 -8.494 1.00 89.69 108 ALA A CA 1
ATOM 894 C C . ALA A 1 108 ? -3.197 -4.493 -7.816 1.00 89.69 108 ALA A C 1
ATOM 896 O O . ALA A 1 108 ? -3.384 -5.681 -8.064 1.00 89.69 108 ALA A O 1
ATOM 897 N N . ILE A 1 109 ? -3.990 -3.802 -6.990 1.00 92.00 109 ILE A N 1
ATOM 898 C CA . ILE A 1 109 ? -5.199 -4.335 -6.359 1.00 92.00 109 ILE A CA 1
ATOM 899 C C . ILE A 1 109 ? -6.378 -3.437 -6.715 1.00 92.00 109 ILE A C 1
ATOM 901 O O . ILE A 1 109 ? -6.298 -2.216 -6.555 1.00 92.00 109 ILE A O 1
ATOM 905 N N . LYS A 1 110 ? -7.485 -4.041 -7.139 1.00 91.44 110 LYS A N 1
ATOM 906 C CA . LYS A 1 110 ? -8.764 -3.373 -7.373 1.00 91.44 110 LYS A CA 1
ATOM 907 C C . LYS A 1 110 ? -9.894 -4.205 -6.779 1.00 91.44 110 LYS A C 1
ATOM 909 O O . LYS A 1 110 ? -9.947 -5.417 -6.988 1.00 91.44 110 LYS A O 1
ATOM 914 N N . ASP A 1 111 ? -10.777 -3.568 -6.013 1.00 90.44 111 ASP A N 1
ATOM 915 C CA . ASP A 1 111 ? -11.917 -4.225 -5.354 1.00 90.44 111 ASP A CA 1
ATOM 916 C C . ASP A 1 111 ? -11.530 -5.493 -4.549 1.00 90.44 111 ASP A C 1
ATOM 918 O O . ASP A 1 111 ? -12.255 -6.490 -4.491 1.00 90.44 111 ASP A O 1
ATOM 922 N N . GLY A 1 112 ? -10.362 -5.450 -3.904 1.00 89.75 112 GLY A N 1
ATOM 923 C CA . GLY A 1 112 ? -9.822 -6.489 -3.023 1.00 89.75 112 GLY A CA 1
ATOM 924 C C . GLY A 1 112 ? -9.156 -7.661 -3.743 1.00 89.75 112 GLY A C 1
ATOM 925 O O . GLY A 1 112 ? -8.821 -8.658 -3.101 1.00 89.75 112 GLY A O 1
ATOM 926 N N . LYS A 1 113 ? -8.971 -7.575 -5.061 1.00 89.75 113 LYS A N 1
ATOM 927 C CA . LYS A 1 113 ? -8.334 -8.610 -5.882 1.00 89.75 113 LYS A CA 1
ATOM 928 C C . LYS A 1 113 ? -7.153 -8.028 -6.634 1.00 89.75 113 LYS A C 1
ATOM 930 O O . LYS A 1 113 ? -7.153 -6.840 -6.936 1.00 89.75 113 LYS A O 1
ATOM 935 N N . TYR A 1 114 ? -6.175 -8.871 -6.959 1.00 86.75 114 TYR A N 1
ATOM 936 C CA . TYR A 1 114 ? -5.174 -8.489 -7.950 1.00 86.75 114 TYR A CA 1
ATOM 937 C C . TYR A 1 114 ? -5.883 -8.044 -9.228 1.00 86.75 114 TYR A C 1
ATOM 939 O O . TYR A 1 114 ? -6.833 -8.704 -9.663 1.00 86.75 114 TYR A O 1
ATOM 947 N N . ALA A 1 115 ? -5.469 -6.895 -9.758 1.00 84.06 115 ALA A N 1
ATOM 948 C CA . ALA A 1 115 ? -5.957 -6.436 -11.045 1.00 84.06 115 ALA A CA 1
ATOM 949 C C . ALA A 1 115 ? -5.595 -7.474 -12.117 1.00 84.06 115 ALA A C 1
ATOM 951 O O . ALA A 1 115 ? -4.660 -8.255 -11.951 1.00 84.06 115 ALA A O 1
ATOM 952 N N . GLU A 1 116 ? -6.355 -7.524 -13.207 1.00 76.19 116 GLU A N 1
ATOM 953 C CA . GLU A 1 116 ? -5.929 -8.336 -14.342 1.00 76.19 116 GLU A CA 1
ATOM 954 C C . GLU A 1 116 ? -4.635 -7.738 -14.899 1.00 76.19 116 GLU A C 1
ATOM 956 O O . GLU A 1 116 ? -4.536 -6.523 -15.101 1.00 76.19 116 GLU A O 1
ATOM 961 N N . VAL A 1 117 ? -3.629 -8.598 -15.076 1.00 63.22 117 VAL A N 1
ATOM 962 C CA . VAL A 1 117 ? -2.312 -8.217 -15.590 1.00 63.22 117 VAL A CA 1
ATOM 963 C C . VAL A 1 117 ? -2.515 -7.474 -16.900 1.00 63.22 117 VAL A C 1
ATOM 965 O O . VAL A 1 117 ? -3.315 -7.896 -17.739 1.00 63.22 117 VAL A O 1
ATOM 968 N N . ARG A 1 118 ? -1.823 -6.341 -17.054 1.00 60.72 11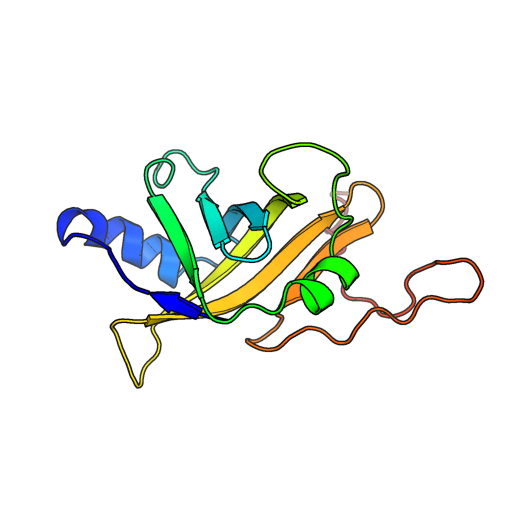8 ARG A N 1
ATOM 969 C CA . ARG A 1 118 ? -1.892 -5.521 -18.263 1.00 60.72 118 ARG A CA 1
ATOM 970 C C . ARG A 1 118 ? -1.675 -6.419 -19.474 1.00 60.72 118 ARG A C 1
ATOM 972 O O . ARG A 1 118 ? -0.584 -6.952 -19.655 1.00 60.72 118 ARG A O 1
ATOM 979 N N . GLU A 1 119 ? -2.682 -6.533 -20.330 1.00 52.09 119 GLU A N 1
ATOM 980 C CA . GLU A 1 119 ? -2.391 -6.890 -21.704 1.00 52.09 119 GLU A CA 1
ATOM 981 C C . GLU A 1 119 ? -1.587 -5.717 -22.286 1.00 52.09 119 GLU A C 1
ATOM 983 O O . GLU A 1 119 ? -1.974 -4.544 -22.179 1.00 52.09 119 GLU A O 1
ATOM 988 N N . VAL A 1 120 ? -0.407 -6.039 -22.797 1.00 54.41 120 VAL A N 1
ATOM 989 C CA . VAL A 1 120 ? 0.458 -5.128 -23.538 1.00 54.41 120 VAL A CA 1
ATOM 990 C C . VAL A 1 120 ? 0.402 -5.540 -24.998 1.00 54.41 120 VAL A C 1
ATOM 992 O O . VAL A 1 120 ? 0.447 -6.734 -25.298 1.00 54.41 120 VAL A O 1
ATOM 995 N N . ASP A 1 121 ? 0.245 -4.569 -25.894 1.00 53.47 121 ASP A N 1
ATOM 996 C CA . ASP A 1 121 ? 0.397 -4.834 -27.322 1.00 53.47 121 ASP A CA 1
ATOM 997 C C . ASP A 1 121 ? 1.867 -5.138 -27.665 1.00 53.47 121 ASP A C 1
ATOM 999 O O . ASP A 1 121 ? 2.769 -5.005 -26.831 1.00 53.47 121 ASP A O 1
ATOM 1003 N N . ASP A 1 122 ? 2.110 -5.552 -28.909 1.00 56.44 122 ASP A N 1
ATOM 1004 C CA . ASP A 1 122 ? 3.451 -5.888 -29.407 1.00 56.44 122 ASP A CA 1
ATOM 1005 C C . ASP A 1 122 ? 4.443 -4.706 -29.320 1.00 56.44 122 ASP A C 1
ATOM 1007 O O . ASP A 1 122 ? 5.658 -4.911 -29.352 1.00 56.44 122 ASP A O 1
ATOM 1011 N N . ASP A 1 123 ? 3.935 -3.478 -29.169 1.00 58.91 123 ASP A N 1
ATOM 1012 C CA . ASP A 1 123 ? 4.701 -2.237 -29.033 1.00 58.91 123 ASP A CA 1
ATOM 1013 C C . ASP A 1 123 ? 4.935 -1.841 -27.556 1.00 58.91 123 ASP A C 1
ATOM 1015 O O . ASP A 1 123 ? 5.553 -0.811 -27.269 1.00 58.91 123 ASP A O 1
ATOM 1019 N N . GLY A 1 124 ? 4.470 -2.655 -26.602 1.00 51.28 124 GLY A N 1
ATOM 1020 C CA . GLY A 1 124 ? 4.612 -2.427 -25.163 1.00 51.28 124 GLY A CA 1
ATOM 1021 C C . GLY A 1 124 ? 3.610 -1.427 -24.576 1.00 51.28 124 GLY A C 1
ATOM 1022 O O . GLY A 1 124 ? 3.772 -0.998 -23.428 1.00 51.28 124 GLY A O 1
ATOM 1023 N N . ASN A 1 125 ? 2.571 -1.042 -25.319 1.00 47.44 125 ASN A N 1
ATOM 1024 C CA . ASN A 1 125 ? 1.518 -0.160 -24.828 1.00 47.44 125 ASN A CA 1
ATOM 1025 C C . ASN A 1 125 ? 0.462 -0.954 -24.061 1.00 47.44 125 ASN A C 1
ATOM 1027 O O . ASN A 1 125 ? 0.025 -2.023 -24.472 1.00 47.44 125 ASN A O 1
ATOM 1031 N N . CYS A 1 126 ? -0.009 -0.393 -22.950 1.00 48.19 126 CYS A N 1
ATOM 1032 C CA . CYS A 1 126 ? -1.063 -1.004 -22.145 1.00 48.19 126 CYS A CA 1
ATOM 1033 C C . CYS A 1 126 ? -2.421 -0.899 -22.859 1.00 48.19 126 CYS A C 1
ATOM 1035 O O . CYS A 1 126 ? -2.891 0.219 -23.094 1.00 48.19 126 CYS A O 1
ATOM 1037 N N . ILE A 1 127 ? -3.071 -2.034 -23.137 1.00 53.53 127 ILE A N 1
ATOM 1038 C CA . ILE A 1 127 ? -4.377 -2.078 -23.819 1.00 53.53 127 ILE A CA 1
ATOM 1039 C C . ILE A 1 127 ? -5.575 -2.216 -22.862 1.00 53.53 127 ILE A C 1
ATOM 1041 O O . ILE A 1 127 ? -6.693 -1.876 -23.245 1.00 53.53 127 ILE A O 1
ATOM 1045 N N . ASN A 1 128 ? -5.348 -2.577 -21.592 1.00 49.22 128 ASN A N 1
ATOM 1046 C CA . ASN A 1 128 ? -6.410 -2.658 -20.582 1.00 49.22 128 ASN A CA 1
ATOM 1047 C C . ASN A 1 128 ? -6.478 -1.380 -19.733 1.00 49.22 128 ASN A C 1
ATOM 1049 O O . ASN A 1 128 ? -5.672 -1.123 -18.836 1.00 49.22 128 ASN A O 1
ATOM 1053 N N . GLU A 1 129 ? -7.454 -0.536 -20.066 1.00 49.44 129 GLU A N 1
ATOM 1054 C CA . GLU A 1 129 ? -7.737 0.720 -19.388 1.00 49.44 129 GLU A CA 1
ATOM 1055 C C . GLU A 1 129 ? -8.226 0.496 -17.952 1.00 49.44 129 GLU A C 1
ATOM 1057 O O . GLU A 1 129 ? -9.403 0.269 -17.688 1.00 49.44 129 GLU A O 1
ATOM 1062 N N . ALA A 1 130 ? -7.337 0.736 -16.998 1.00 41.22 130 ALA A N 1
ATOM 1063 C CA . ALA A 1 130 ? -7.717 1.381 -15.750 1.00 41.22 130 ALA A CA 1
ATOM 1064 C C . ALA A 1 130 ? -6.975 2.719 -15.615 1.00 41.22 130 ALA A C 1
ATOM 1066 O O . ALA A 1 130 ? -6.482 3.082 -14.550 1.00 41.22 130 ALA A O 1
ATOM 1067 N N . LYS A 1 131 ? -6.896 3.472 -16.725 1.00 42.00 131 LYS A N 1
ATOM 1068 C CA . LYS A 1 131 ? -6.476 4.874 -16.698 1.00 42.00 131 LYS A CA 1
ATOM 1069 C C . LYS A 1 131 ? -7.500 5.638 -15.866 1.00 42.00 131 LYS A C 1
ATOM 1071 O O . LYS A 1 131 ? -8.591 5.949 -16.343 1.00 42.00 131 LYS A O 1
ATOM 1076 N N . LEU A 1 132 ? -7.130 6.012 -14.644 1.00 39.31 132 LEU A N 1
ATOM 1077 C CA . LEU A 1 132 ? -7.674 7.214 -14.023 1.00 39.31 132 LEU A CA 1
ATOM 1078 C C . LEU A 1 132 ? -7.300 8.386 -14.943 1.00 39.31 132 LEU A C 1
ATOM 1080 O O . LEU A 1 132 ? -6.270 9.033 -14.770 1.00 39.31 132 LEU A O 1
ATOM 1084 N N . ARG A 1 133 ? -8.120 8.658 -15.967 1.00 37.06 133 ARG A N 1
ATOM 1085 C CA . ARG A 1 133 ? -8.135 9.980 -16.588 1.00 37.06 133 ARG A CA 1
ATOM 1086 C C . ARG A 1 133 ? -8.592 10.923 -15.485 1.00 37.06 133 ARG A C 1
ATOM 1088 O O . ARG A 1 133 ? -9.785 10.995 -15.196 1.00 37.06 133 ARG A O 1
ATOM 1095 N N . TYR A 1 134 ? -7.656 11.641 -14.867 1.00 34.91 134 TYR A N 1
ATOM 1096 C CA . TYR A 1 134 ? -8.020 12.900 -14.230 1.00 34.91 134 TYR A CA 1
ATOM 1097 C C . TYR A 1 134 ? -8.859 13.675 -15.255 1.00 34.91 134 TYR A C 1
ATOM 1099 O O . TYR A 1 134 ? -8.456 13.739 -16.425 1.00 34.91 134 TYR A O 1
ATOM 1107 N N . PRO A 1 135 ? -10.029 14.227 -14.888 1.00 35.66 135 PRO A N 1
ATOM 1108 C CA . PRO A 1 135 ? -10.649 15.220 -15.738 1.00 35.66 135 PRO A CA 1
ATOM 1109 C C . PRO A 1 135 ? -9.607 16.325 -15.885 1.00 35.66 135 PRO A C 1
ATOM 1111 O O . PRO A 1 135 ? -9.271 16.994 -14.911 1.00 35.66 135 PRO A O 1
ATOM 1114 N N . LEU A 1 136 ? -9.029 16.441 -17.083 1.00 32.69 136 LEU A N 1
ATOM 1115 C CA . LEU A 1 136 ? -8.214 17.586 -17.448 1.00 32.69 136 LEU A CA 1
ATOM 1116 C C . LEU A 1 136 ? -9.062 18.804 -17.091 1.00 32.69 136 LEU A C 1
ATOM 1118 O O . LEU A 1 136 ? -10.147 18.981 -17.653 1.00 32.69 136 LEU A O 1
ATOM 1122 N N . LEU A 1 137 ? -8.619 19.559 -16.084 1.00 37.31 137 LEU A N 1
ATOM 1123 C CA . LEU A 1 137 ? -9.200 20.850 -15.756 1.00 37.31 137 LEU A CA 1
ATOM 1124 C C . LEU A 1 137 ? -9.171 21.656 -17.056 1.00 37.31 137 LEU A C 1
ATOM 1126 O O . LEU A 1 137 ? -8.099 21.891 -17.616 1.00 37.31 137 LEU A O 1
ATOM 1130 N N . LYS A 1 138 ? -10.367 21.935 -17.579 1.00 35.94 138 LYS A N 1
ATOM 1131 C CA . LYS A 1 138 ? -10.571 22.814 -18.728 1.00 35.94 138 LYS A CA 1
ATOM 1132 C C . LYS A 1 138 ? -10.217 24.245 -18.362 1.00 35.94 138 LYS A C 1
ATOM 1134 O O . LYS A 1 138 ? -10.508 24.630 -17.208 1.00 35.94 138 LYS A O 1
#

Foldseek 3Di:
DWWFDPDDPVCVVVVVVLAVDFFFKWKWFADPVWIWIAGPDPSGRPDIITDPDDDVVLVCLQAPFDDDDPTRDIFTKTWRWHADPVDNRMIQTQWIWTQDPVQGTTTCHHRRHGDDRFDAPPVRHGPDDPRPPDPPPD

Secondary structure (DSSP, 8-state):
-EEE----GGGHHHHHHHHH-SSEEEEEEEETTEEEEEE-SGGGTT-EEEEES--HHHHTTTSPPPSSSS-SEEEEEEEEEEE-SS-TTEEEEEEEEEEETTTEEEEEEETTEEPPPPPB-TTS-B-S----------

Sequence (138 aa):
MYIVKNFDAILFPMANFLLETKYIPCFCKIRPDKFEVSFTIDSLEEIVLSVENFELDRLEEYVPVGVGGQWWIYNDSIITIKLNMNNPSILEILDLAFFDPYLGWCWAIKDGKYAEVREVDDDGNCINEAKLRYPLLK

pLDDT: mean 77.35, std 17.53, range [32.69, 95.81]